Protein AF-A0A954RAI9-F1 (afdb_monomer_lite)

pLDDT: mean 88.22, std 7.03, range [67.31, 94.69]
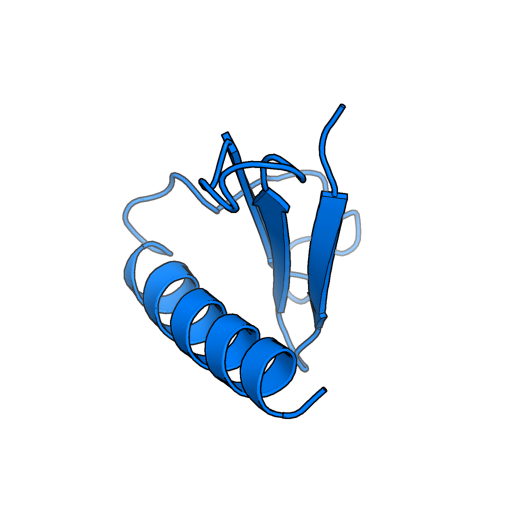
Sequence (67 aa):
QAIGYSLRTDRFRYTEWRDPKTQQRLARELYDHEQDDQETINLADTDEHAETCRQLAKQLKRELDRK

Foldseek 3Di:
DWDWQWDDDPFKIKIFTADPPPRHTPDIFIFGCVVCVPSPDGCCPPPVCVVVNVVVVVVSVVVVVVD

Radius of gyration: 11.86 Å; chains: 1; bounding box: 29×22×30 Å

Structure (mmCIF, N/CA/C/O backbone):
data_AF-A0A954RAI9-F1
#
_entry.id   AF-A0A954RAI9-F1
#
loop_
_atom_site.group_PDB
_atom_site.id
_atom_site.type_symbol
_atom_site.label_atom_id
_atom_site.label_alt_id
_atom_site.label_comp_id
_atom_site.label_asym_id
_atom_site.label_entity_id
_atom_site.label_seq_id
_atom_site.pdbx_PDB_ins_code
_atom_site.Cartn_x
_atom_site.Cartn_y
_atom_site.Cartn_z
_atom_site.occupancy
_atom_site.B_iso_or_equiv
_atom_site.auth_seq_id
_atom_site.auth_comp_id
_atom_site.auth_asym_id
_atom_site.auth_atom_id
_atom_site.pdbx_PDB_model_num
ATOM 1 N N . GLN A 1 1 ? 3.196 5.629 15.817 1.00 73.81 1 GLN A N 1
ATOM 2 C CA . GLN A 1 1 ? 2.969 4.171 15.700 1.00 73.81 1 GLN A CA 1
ATOM 3 C C . GLN A 1 1 ? 2.055 3.964 14.508 1.00 73.81 1 GLN A C 1
ATOM 5 O O . GLN A 1 1 ? 1.145 4.765 14.353 1.00 73.81 1 GLN A O 1
ATOM 10 N N . ALA A 1 2 ? 2.309 2.965 13.669 1.00 88.38 2 ALA A N 1
ATOM 11 C CA . ALA A 1 2 ? 1.477 2.647 12.511 1.00 88.38 2 ALA A CA 1
ATOM 12 C C . ALA A 1 2 ? 1.123 1.158 12.547 1.00 88.38 2 ALA A C 1
ATOM 14 O O . ALA A 1 2 ? 1.925 0.355 13.021 1.00 88.38 2 ALA A O 1
ATOM 15 N N . ILE A 1 3 ? -0.064 0.803 12.061 1.00 93.50 3 ILE A N 1
ATOM 16 C CA . ILE A 1 3 ? -0.469 -0.589 11.848 1.00 93.50 3 ILE A CA 1
ATOM 17 C C . ILE A 1 3 ? -0.319 -0.885 10.359 1.00 93.50 3 ILE A C 1
ATOM 19 O O . ILE A 1 3 ? -0.861 -0.159 9.524 1.00 93.50 3 ILE A O 1
ATOM 23 N N . GLY A 1 4 ? 0.444 -1.930 10.046 1.00 93.12 4 GLY A N 1
ATOM 24 C CA . GLY A 1 4 ? 0.620 -2.425 8.687 1.00 93.12 4 GLY A CA 1
ATOM 25 C C . GLY A 1 4 ? -0.459 -3.444 8.342 1.00 93.12 4 GLY A C 1
ATOM 26 O O . GLY A 1 4 ? -0.643 -4.427 9.059 1.00 93.12 4 GLY A O 1
ATOM 27 N N . TYR A 1 5 ? -1.154 -3.215 7.235 1.00 93.50 5 TYR A N 1
ATOM 28 C CA . TYR A 1 5 ? -2.113 -4.148 6.664 1.00 93.50 5 TYR A CA 1
ATOM 29 C C . TYR A 1 5 ? -1.588 -4.628 5.320 1.00 93.50 5 TYR A C 1
ATOM 31 O O . TYR A 1 5 ? -1.480 -3.838 4.385 1.00 93.50 5 TYR A O 1
ATOM 39 N N . SER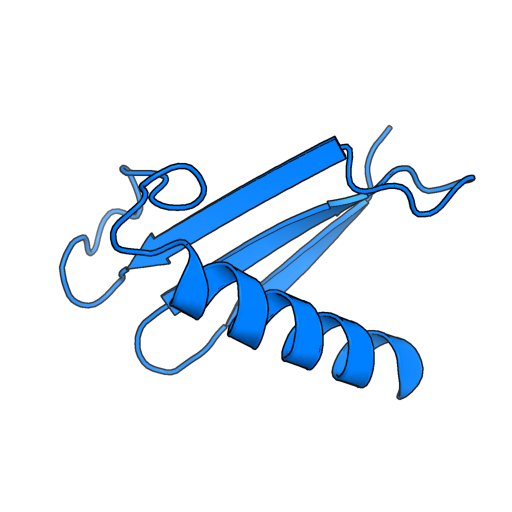 A 1 6 ? -1.264 -5.915 5.226 1.00 92.38 6 SER A N 1
ATOM 40 C CA . SER A 1 6 ? -0.766 -6.516 3.990 1.00 92.38 6 SER A CA 1
ATOM 41 C C . SER A 1 6 ? -1.838 -7.372 3.320 1.00 92.38 6 SER A C 1
ATOM 43 O O . SER A 1 6 ? -2.499 -8.182 3.967 1.00 92.38 6 SER A O 1
ATOM 45 N N . LEU A 1 7 ? -1.962 -7.215 2.007 1.00 92.75 7 LEU A N 1
ATOM 46 C CA . LEU A 1 7 ? -2.725 -8.055 1.100 1.00 92.75 7 LEU A CA 1
ATOM 47 C C . LEU A 1 7 ? -1.738 -8.756 0.166 1.00 92.75 7 LEU A C 1
ATOM 49 O O . LEU A 1 7 ? -0.946 -8.099 -0.511 1.00 92.75 7 LEU A O 1
ATOM 53 N N . ARG A 1 8 ? -1.793 -10.085 0.122 1.00 91.19 8 ARG A N 1
ATOM 54 C CA . ARG A 1 8 ? -1.012 -10.886 -0.819 1.00 91.19 8 ARG A CA 1
ATOM 55 C C . ARG A 1 8 ? -1.941 -11.436 -1.892 1.00 91.19 8 ARG A C 1
ATOM 57 O O . ARG A 1 8 ? -3.004 -11.961 -1.577 1.00 91.19 8 ARG A O 1
ATOM 64 N N . THR A 1 9 ? -1.526 -11.288 -3.138 1.00 88.06 9 THR A N 1
ATOM 65 C CA . THR A 1 9 ? -2.143 -11.902 -4.319 1.00 88.06 9 THR A CA 1
ATOM 66 C C . THR A 1 9 ? -1.147 -12.872 -4.949 1.00 88.06 9 THR A C 1
ATOM 68 O O . THR A 1 9 ? -0.019 -12.975 -4.466 1.00 88.06 9 THR A O 1
ATOM 71 N N . ASP A 1 10 ? -1.539 -13.569 -6.016 1.00 86.56 10 ASP A N 1
ATOM 72 C CA . ASP A 1 10 ? 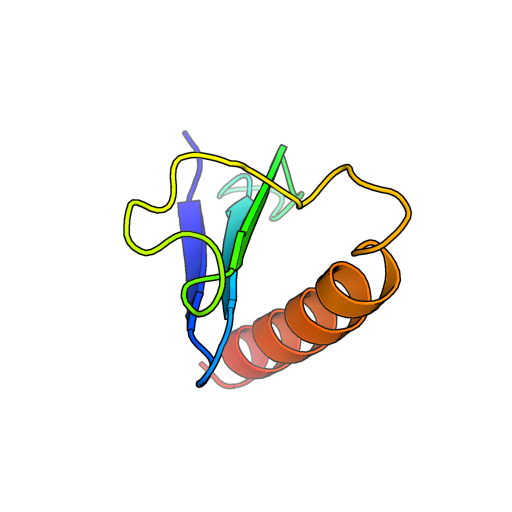-0.639 -14.467 -6.750 1.00 86.56 10 ASP A CA 1
ATOM 73 C C . ASP A 1 10 ? 0.628 -13.764 -7.263 1.00 86.56 10 ASP A C 1
ATOM 75 O O . ASP A 1 10 ? 1.700 -14.357 -7.233 1.00 86.56 10 ASP A O 1
ATOM 79 N N . ARG A 1 11 ? 0.523 -12.490 -7.671 1.00 88.12 11 ARG A N 1
ATOM 80 C CA . ARG A 1 11 ? 1.635 -11.724 -8.262 1.00 88.12 11 ARG A CA 1
ATOM 81 C C . ARG A 1 11 ? 2.184 -10.618 -7.363 1.00 88.12 11 ARG A C 1
ATOM 83 O O . ARG A 1 11 ? 3.389 -10.413 -7.292 1.00 88.12 11 ARG A O 1
ATOM 90 N N . PHE A 1 12 ? 1.310 -9.903 -6.658 1.00 90.69 12 PHE A N 1
ATOM 91 C CA . PHE A 1 12 ? 1.695 -8.711 -5.901 1.00 90.69 12 PHE A CA 1
ATOM 92 C C . PHE A 1 12 ? 1.519 -8.879 -4.396 1.00 90.69 12 PHE A C 1
ATOM 94 O O . PHE A 1 12 ? 0.526 -9.456 -3.930 1.00 90.69 12 PHE A O 1
ATOM 101 N N . ARG A 1 13 ? 2.410 -8.240 -3.637 1.00 93.31 13 ARG A N 1
ATOM 102 C CA . ARG A 1 13 ? 2.204 -7.929 -2.223 1.00 93.31 13 ARG A CA 1
ATOM 103 C C . ARG A 1 13 ? 1.983 -6.437 -2.046 1.00 93.31 13 ARG A C 1
ATOM 105 O O . ARG A 1 13 ? 2.842 -5.618 -2.354 1.00 93.31 13 ARG A O 1
ATOM 112 N N . TYR A 1 14 ? 0.822 -6.094 -1.505 1.00 94.56 14 TYR A N 1
ATOM 113 C CA . TYR A 1 14 ? 0.429 -4.724 -1.217 1.00 94.56 14 TYR A CA 1
ATOM 114 C C . TYR A 1 14 ? 0.360 -4.502 0.287 1.00 94.56 14 TYR A C 1
ATOM 116 O O . TYR A 1 14 ? -0.314 -5.256 0.982 1.00 94.56 14 TYR A O 1
ATOM 124 N N . THR A 1 15 ? 1.027 -3.473 0.802 1.00 94.44 15 THR A N 1
ATOM 125 C CA . THR A 1 15 ? 0.983 -3.122 2.227 1.00 94.44 15 THR A CA 1
ATOM 126 C C . THR A 1 15 ? 0.544 -1.675 2.399 1.00 94.44 15 THR A C 1
ATOM 128 O O . THR A 1 15 ? 1.108 -0.775 1.787 1.00 94.44 15 THR A O 1
ATOM 131 N N . GLU A 1 16 ? -0.452 -1.429 3.251 1.00 94.69 16 GLU A N 1
ATOM 132 C CA . GLU A 1 16 ? -0.819 -0.083 3.698 1.00 94.69 16 GLU A CA 1
ATOM 133 C C . GLU A 1 16 ? -0.479 0.101 5.170 1.00 94.69 16 GLU A C 1
ATOM 135 O O . GLU A 1 16 ? -0.952 -0.634 6.038 1.00 94.69 16 GLU A O 1
ATOM 140 N N . TRP A 1 17 ? 0.280 1.150 5.454 1.00 93.88 17 TRP A N 1
ATOM 141 C CA . TRP A 1 17 ? 0.542 1.604 6.809 1.00 93.88 17 TRP A CA 1
ATOM 142 C C . TRP A 1 17 ? -0.493 2.646 7.174 1.00 93.88 17 TRP A C 1
ATOM 144 O O . TRP A 1 17 ? -0.615 3.669 6.496 1.00 93.88 17 TRP A O 1
ATOM 154 N N . ARG A 1 18 ? -1.249 2.397 8.241 1.00 93.44 18 ARG A N 1
ATOM 155 C CA . ARG A 1 18 ? -2.299 3.303 8.703 1.00 93.44 18 ARG A CA 1
ATOM 156 C C . ARG A 1 18 ? -2.051 3.752 10.131 1.00 93.44 18 ARG A C 1
ATOM 158 O O . ARG A 1 18 ? -1.530 3.002 10.956 1.00 93.44 18 ARG A O 1
ATOM 165 N N . ASP A 1 19 ? -2.445 4.982 10.422 1.00 93.25 19 ASP A N 1
ATOM 166 C CA . ASP A 1 19 ? -2.462 5.487 11.785 1.00 93.25 19 ASP A CA 1
ATOM 167 C C . ASP A 1 19 ? -3.517 4.712 12.599 1.00 93.25 19 ASP A C 1
ATOM 169 O O . ASP A 1 19 ? -4.672 4.627 12.177 1.00 93.25 19 ASP A O 1
ATOM 173 N N . PRO A 1 20 ? -3.164 4.137 13.758 1.00 88.56 20 PRO A N 1
ATOM 174 C CA . PRO A 1 20 ? -4.077 3.305 14.536 1.00 88.56 20 PRO A CA 1
ATOM 175 C C . PRO A 1 20 ? -5.284 4.070 15.089 1.00 88.56 20 PRO A C 1
ATOM 177 O O . PRO A 1 20 ? -6.292 3.447 15.406 1.00 88.56 20 PRO A O 1
ATOM 180 N N . LYS A 1 21 ? -5.198 5.400 15.234 1.00 89.25 21 LYS A N 1
ATOM 181 C CA . LYS A 1 21 ? -6.256 6.216 15.847 1.00 89.25 21 LYS A CA 1
ATOM 182 C C . LYS A 1 21 ? -7.221 6.775 14.809 1.00 89.25 21 LYS A C 1
ATOM 184 O O . LYS A 1 21 ? -8.426 6.770 15.016 1.00 89.25 21 LYS A O 1
ATOM 189 N N . THR A 1 22 ? -6.682 7.277 13.706 1.00 89.31 22 THR A N 1
ATOM 190 C CA . THR A 1 22 ? -7.439 7.966 12.653 1.00 89.31 22 THR A CA 1
ATOM 191 C C . THR A 1 22 ? -7.711 7.080 11.443 1.00 89.31 22 THR A C 1
ATOM 193 O O . THR A 1 22 ? -8.452 7.483 10.553 1.00 89.31 22 THR A O 1
ATOM 196 N N . GLN A 1 23 ? -7.090 5.896 11.378 1.00 84.88 23 GLN A N 1
ATOM 197 C CA . GLN A 1 23 ? -7.107 4.982 10.230 1.00 84.88 23 GLN A CA 1
ATOM 198 C C . GLN A 1 23 ? -6.628 5.612 8.912 1.00 84.88 23 GLN A C 1
ATOM 200 O O . GLN A 1 23 ? -6.781 5.013 7.843 1.00 84.88 23 GLN A O 1
ATOM 205 N N . GLN A 1 24 ? -6.015 6.797 8.975 1.00 89.25 24 GLN A N 1
ATOM 206 C CA . GLN A 1 24 ? -5.454 7.467 7.814 1.00 89.25 24 GLN A CA 1
ATOM 207 C C . GLN A 1 24 ? -4.266 6.679 7.291 1.00 89.25 24 GLN A C 1
ATOM 209 O O . GLN A 1 24 ? -3.419 6.223 8.058 1.00 89.25 24 GLN A O 1
ATOM 214 N N . ARG A 1 25 ? -4.193 6.539 5.970 1.00 91.25 25 ARG A N 1
ATOM 215 C CA . ARG A 1 25 ? -3.047 5.923 5.315 1.00 91.25 25 ARG A CA 1
ATOM 216 C C . ARG A 1 25 ? -1.845 6.856 5.399 1.00 91.25 25 ARG A C 1
ATOM 218 O O . ARG A 1 25 ? -1.871 7.946 4.840 1.00 91.25 25 ARG A O 1
ATOM 225 N N . LEU A 1 26 ? -0.806 6.382 6.070 1.00 92.25 26 LEU A N 1
ATOM 226 C CA . LEU A 1 26 ? 0.477 7.053 6.235 1.00 92.25 26 LEU A CA 1
ATOM 227 C C . LEU A 1 26 ? 1.449 6.685 5.113 1.00 92.25 26 LEU A C 1
ATOM 229 O O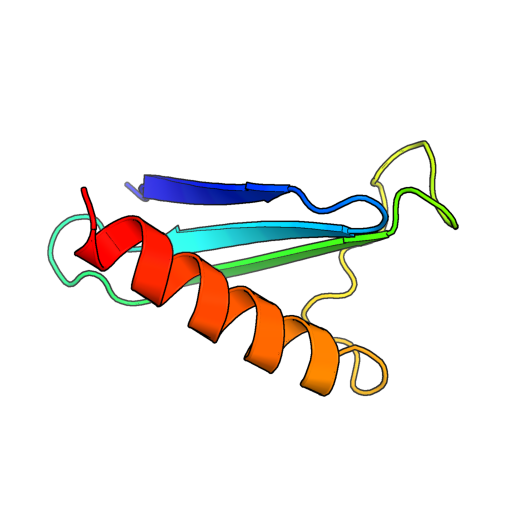 . LEU A 1 26 ? 2.187 7.540 4.642 1.00 92.25 26 LEU A O 1
ATOM 233 N N . ALA A 1 27 ? 1.434 5.426 4.672 1.00 92.06 27 ALA A N 1
ATOM 234 C CA . ALA A 1 27 ? 2.272 4.948 3.578 1.00 92.06 27 ALA A CA 1
ATOM 235 C C . ALA A 1 27 ? 1.621 3.763 2.858 1.00 92.06 27 ALA A C 1
ATOM 237 O O . ALA A 1 27 ? 0.696 3.125 3.372 1.00 92.06 27 ALA A O 1
ATOM 238 N N . ARG A 1 28 ? 2.116 3.480 1.654 1.00 94.06 28 ARG A N 1
ATOM 239 C CA . ARG A 1 28 ? 1.737 2.323 0.843 1.00 94.06 28 ARG A CA 1
ATOM 240 C C . ARG A 1 28 ? 2.972 1.723 0.189 1.00 94.06 28 ARG A C 1
ATOM 242 O O . ARG A 1 28 ? 3.887 2.449 -0.193 1.00 94.06 28 ARG A O 1
ATOM 249 N N . GLU A 1 29 ? 2.954 0.414 0.043 1.00 94.31 29 GLU A N 1
ATOM 250 C CA . GLU A 1 29 ? 4.000 -0.357 -0.607 1.00 94.31 29 GLU A CA 1
ATOM 251 C C . GLU A 1 29 ? 3.367 -1.369 -1.554 1.00 94.31 29 GLU A C 1
ATOM 253 O O . GLU A 1 29 ? 2.318 -1.941 -1.244 1.00 94.31 29 GLU A O 1
ATOM 258 N N . LEU A 1 30 ? 3.997 -1.571 -2.705 1.00 93.06 30 LEU A N 1
ATOM 259 C CA . LEU A 1 30 ? 3.598 -2.550 -3.702 1.00 93.06 30 LEU A CA 1
ATOM 260 C C . LEU A 1 30 ? 4.860 -3.229 -4.214 1.00 93.06 30 LEU A C 1
ATOM 262 O O . LEU A 1 30 ? 5.725 -2.557 -4.765 1.00 93.06 30 LEU A O 1
ATOM 266 N N . TYR A 1 31 ? 4.921 -4.542 -4.055 1.00 90.81 31 TYR A N 1
ATOM 267 C CA . TYR A 1 31 ? 6.007 -5.379 -4.544 1.00 90.81 31 TYR A CA 1
ATOM 268 C C . TYR A 1 31 ? 5.443 -6.369 -5.564 1.00 90.81 31 TYR A C 1
ATOM 270 O O . TYR A 1 31 ? 4.393 -6.972 -5.316 1.00 90.81 31 TYR A O 1
ATOM 278 N N . ASP A 1 32 ? 6.099 -6.495 -6.718 1.00 88.00 32 ASP A N 1
ATOM 279 C CA . ASP A 1 32 ? 5.784 -7.490 -7.750 1.00 88.00 32 ASP A CA 1
ATOM 280 C C . ASP A 1 32 ? 6.732 -8.681 -7.585 1.00 88.00 32 ASP A C 1
ATOM 282 O O . ASP A 1 32 ? 7.909 -8.586 -7.919 1.00 88.00 32 ASP A O 1
ATOM 286 N N . HIS A 1 33 ? 6.226 -9.796 -7.060 1.00 80.94 33 HIS A N 1
ATOM 287 C CA . HIS A 1 33 ? 7.036 -10.992 -6.830 1.00 80.94 33 HIS A CA 1
ATOM 288 C C . HIS A 1 33 ? 7.391 -11.732 -8.123 1.00 80.94 33 HIS A C 1
ATOM 290 O O . HIS A 1 33 ? 8.301 -12.549 -8.113 1.00 80.94 33 HIS A O 1
ATOM 296 N N . GLU A 1 34 ? 6.665 -11.496 -9.219 1.00 78.75 34 GLU A N 1
ATOM 297 C CA . GLU A 1 34 ? 6.938 -12.154 -10.502 1.00 78.75 34 GLU A CA 1
ATOM 298 C C . GLU A 1 34 ? 8.139 -11.512 -11.208 1.00 78.75 34 GLU A C 1
ATOM 300 O O . GLU A 1 34 ? 8.863 -12.180 -11.942 1.00 78.75 34 GLU A O 1
ATOM 305 N N . GLN A 1 35 ? 8.354 -10.213 -10.983 1.00 69.38 35 GLN A N 1
ATOM 306 C CA . GLN A 1 35 ? 9.456 -9.459 -11.582 1.00 69.38 35 GLN A CA 1
ATOM 307 C C . GLN A 1 35 ? 10.629 -9.225 -10.627 1.00 69.38 35 GLN A C 1
ATOM 309 O O . GLN A 1 35 ? 11.759 -9.075 -11.092 1.00 69.38 35 GLN A O 1
ATOM 314 N N . ASP A 1 36 ? 10.380 -9.193 -9.318 1.00 68.19 36 ASP A N 1
ATOM 315 C CA . ASP A 1 36 ? 11.391 -8.941 -8.298 1.00 68.19 36 ASP A CA 1
ATOM 316 C C . ASP A 1 36 ? 11.212 -9.908 -7.120 1.00 68.19 36 ASP A C 1
ATOM 318 O O . ASP A 1 36 ? 10.588 -9.592 -6.105 1.00 68.19 36 ASP A O 1
ATOM 322 N N . ASP A 1 37 ? 11.805 -11.101 -7.241 1.00 68.38 37 ASP A N 1
ATOM 323 C CA . ASP A 1 37 ? 11.804 -12.136 -6.193 1.00 68.38 37 ASP A CA 1
ATOM 324 C C . ASP A 1 37 ? 12.315 -11.620 -4.833 1.00 68.38 37 ASP A C 1
ATOM 326 O O . ASP A 1 37 ? 12.007 -12.193 -3.787 1.00 68.38 37 ASP A O 1
ATOM 330 N N . GLN A 1 38 ? 13.111 -10.545 -4.834 1.00 71.81 38 GLN A N 1
ATOM 331 C CA . GLN A 1 38 ? 13.709 -9.963 -3.632 1.00 71.81 38 GLN A CA 1
ATOM 332 C C . GLN A 1 38 ? 12.882 -8.826 -3.001 1.00 71.81 38 GLN A C 1
ATOM 334 O O . GLN A 1 38 ? 13.292 -8.323 -1.956 1.00 71.81 38 GLN A O 1
ATOM 339 N N . GLU A 1 39 ? 11.746 -8.424 -3.589 1.00 77.44 39 GLU A N 1
ATOM 340 C CA . GLU A 1 39 ? 10.856 -7.362 -3.075 1.00 77.44 39 GLU A CA 1
ATOM 341 C C . GLU A 1 39 ? 11.595 -6.070 -2.663 1.00 77.44 39 GLU A C 1
ATOM 343 O O . GLU A 1 39 ? 11.313 -5.440 -1.644 1.00 77.44 39 GLU A O 1
ATOM 348 N N . THR A 1 40 ? 12.592 -5.680 -3.445 1.00 76.50 40 THR A N 1
ATOM 349 C CA . THR A 1 40 ? 13.457 -4.526 -3.195 1.00 76.50 40 THR A CA 1
ATOM 350 C C . THR A 1 40 ? 12.877 -3.226 -3.737 1.00 76.50 40 THR A C 1
ATOM 352 O O . THR A 1 40 ? 13.210 -2.149 -3.236 1.00 76.50 40 THR A O 1
ATOM 355 N N . ILE A 1 41 ? 11.998 -3.306 -4.742 1.00 81.69 41 ILE A N 1
ATOM 356 C CA . ILE A 1 41 ? 11.460 -2.131 -5.431 1.00 81.69 41 ILE A CA 1
ATOM 357 C C . ILE A 1 41 ? 10.019 -1.878 -5.002 1.00 81.69 41 ILE A C 1
ATOM 359 O O . ILE A 1 41 ? 9.103 -2.618 -5.354 1.00 81.69 41 ILE A O 1
ATOM 363 N N . ASN A 1 42 ? 9.801 -0.774 -4.287 1.00 88.12 42 ASN A N 1
ATOM 364 C CA . ASN A 1 42 ? 8.453 -0.304 -3.999 1.00 88.12 42 ASN A CA 1
ATOM 365 C C . ASN A 1 42 ? 7.857 0.400 -5.229 1.00 88.12 42 ASN A C 1
ATOM 367 O O . ASN A 1 42 ? 8.217 1.529 -5.561 1.00 88.12 42 ASN A O 1
ATOM 371 N N . LEU A 1 43 ? 6.891 -0.257 -5.861 1.00 89.25 43 LEU A N 1
ATOM 372 C CA . LEU A 1 43 ? 6.191 0.211 -7.055 1.00 89.25 43 LEU A CA 1
ATOM 373 C C . LEU A 1 43 ? 4.963 1.078 -6.733 1.00 89.25 43 LEU A C 1
ATOM 375 O O . LEU A 1 43 ? 4.282 1.546 -7.646 1.00 89.25 43 LEU A O 1
ATOM 379 N N . ALA A 1 44 ? 4.652 1.321 -5.454 1.00 89.19 44 ALA A N 1
ATOM 380 C CA . ALA A 1 44 ? 3.381 1.930 -5.053 1.00 89.19 44 ALA A CA 1
ATOM 381 C C . ALA A 1 44 ? 3.194 3.390 -5.482 1.00 89.19 44 ALA A C 1
ATOM 383 O O . ALA A 1 44 ? 2.059 3.876 -5.473 1.00 89.19 44 ALA A O 1
ATOM 384 N N . ASP A 1 45 ? 4.283 4.083 -5.818 1.00 87.69 45 ASP A N 1
ATOM 385 C CA . ASP A 1 45 ? 4.262 5.472 -6.288 1.00 87.69 45 ASP A CA 1
ATOM 386 C C . ASP A 1 45 ? 4.595 5.622 -7.778 1.00 87.69 45 ASP A C 1
ATOM 388 O O . ASP A 1 45 ? 4.739 6.728 -8.286 1.00 87.69 45 ASP A O 1
ATOM 392 N N . THR A 1 46 ? 4.681 4.506 -8.501 1.00 88.06 46 THR A N 1
ATOM 393 C CA . THR A 1 46 ? 4.834 4.529 -9.958 1.00 88.06 46 THR A CA 1
ATOM 394 C C . THR A 1 46 ? 3.480 4.755 -10.633 1.00 88.06 46 THR A C 1
ATOM 396 O O . THR A 1 46 ? 2.453 4.225 -10.196 1.00 88.06 46 THR A O 1
ATOM 399 N N . ASP A 1 47 ? 3.471 5.530 -11.719 1.00 88.44 47 ASP A N 1
ATOM 400 C CA . ASP A 1 47 ? 2.244 5.803 -12.479 1.00 88.44 47 ASP A CA 1
ATOM 401 C C . ASP A 1 47 ? 1.692 4.518 -13.126 1.00 88.44 47 ASP A C 1
ATOM 403 O O . ASP A 1 47 ? 0.487 4.264 -13.103 1.00 88.44 47 ASP A O 1
ATOM 407 N N . GLU A 1 48 ? 2.594 3.642 -13.583 1.00 88.38 48 GLU A N 1
ATOM 408 C CA . GLU A 1 48 ? 2.279 2.349 -14.204 1.00 88.38 48 GLU A CA 1
ATOM 409 C C . GLU A 1 48 ? 1.461 1.434 -13.278 1.00 88.38 48 GLU A C 1
ATOM 411 O O . GLU A 1 48 ? 0.496 0.801 -13.709 1.00 88.38 48 GLU A O 1
ATOM 416 N N . HIS A 1 49 ? 1.765 1.428 -11.977 1.00 89.06 49 HIS A N 1
ATOM 417 C CA . HIS A 1 49 ? 1.061 0.600 -10.997 1.00 89.06 49 HIS A CA 1
ATOM 418 C C . HIS A 1 49 ? 0.012 1.362 -10.174 1.00 89.06 49 HIS A C 1
ATOM 420 O O . HIS A 1 49 ? -0.551 0.821 -9.211 1.00 89.06 49 HIS A O 1
ATOM 426 N N . ALA A 1 50 ? -0.321 2.601 -10.552 1.00 90.06 50 ALA A N 1
ATOM 427 C CA . ALA A 1 50 ? -1.309 3.410 -9.845 1.00 90.06 50 ALA A CA 1
ATOM 428 C C . ALA A 1 50 ? -2.721 2.801 -9.901 1.00 90.06 50 ALA A C 1
ATOM 430 O O . ALA A 1 50 ? -3.511 2.952 -8.960 1.00 90.06 50 ALA A O 1
ATOM 431 N N . GLU A 1 51 ? -3.078 2.122 -10.995 1.00 92.12 51 GLU A N 1
ATOM 432 C CA . GLU A 1 51 ? -4.344 1.387 -11.088 1.00 92.12 51 GLU A CA 1
ATOM 433 C C . GLU A 1 51 ? -4.335 0.131 -10.208 1.00 92.12 51 GLU A C 1
ATOM 435 O O . GLU A 1 51 ? -5.247 -0.040 -9.394 1.00 92.12 51 GLU A O 1
ATOM 440 N N . THR A 1 52 ? -3.277 -0.679 -10.281 1.00 91.62 52 THR A N 1
ATOM 441 C CA . THR A 1 52 ? -3.094 -1.874 -9.441 1.00 91.62 52 THR A CA 1
ATOM 442 C C . THR A 1 52 ? -3.183 -1.527 -7.956 1.00 91.62 52 THR A C 1
ATOM 444 O O . THR A 1 52 ? -3.977 -2.121 -7.225 1.00 91.62 52 THR A O 1
ATOM 447 N N . CYS A 1 53 ? -2.483 -0.479 -7.509 1.00 92.12 53 CYS A N 1
ATOM 448 C CA . CYS A 1 53 ? -2.588 0.024 -6.138 1.00 92.12 53 CYS A CA 1
ATOM 449 C C . CYS A 1 53 ? -4.023 0.405 -5.758 1.00 92.12 53 CYS A C 1
ATOM 451 O O . CYS A 1 53 ? -4.473 0.108 -4.653 1.00 92.12 53 CYS A O 1
ATOM 453 N N . ARG A 1 54 ? -4.766 1.071 -6.653 1.00 92.94 54 ARG A N 1
ATOM 454 C CA . ARG A 1 54 ? -6.165 1.451 -6.395 1.00 92.94 54 ARG A CA 1
ATOM 455 C C . ARG A 1 54 ? -7.072 0.229 -6.266 1.00 92.94 54 ARG A C 1
ATOM 457 O O . ARG A 1 54 ? -7.975 0.245 -5.427 1.00 92.94 54 ARG A O 1
ATOM 464 N N . GLN A 1 55 ? -6.861 -0.810 -7.071 1.00 94.06 55 GLN A N 1
ATOM 465 C CA . GLN A 1 55 ? -7.632 -2.050 -6.989 1.00 94.06 55 GLN A CA 1
ATOM 466 C C . GLN A 1 55 ? -7.323 -2.819 -5.698 1.00 94.06 55 GLN A C 1
ATOM 468 O O . GLN A 1 55 ? -8.248 -3.148 -4.950 1.00 94.06 55 GLN A O 1
ATOM 473 N N . LEU A 1 56 ? -6.040 -3.008 -5.379 1.00 93.81 56 LEU A N 1
ATOM 474 C CA . LEU A 1 56 ? -5.599 -3.714 -4.173 1.00 93.81 56 LEU A CA 1
ATOM 475 C C . LEU A 1 56 ? -6.004 -2.971 -2.894 1.00 93.81 56 LEU A C 1
ATOM 477 O O . LEU A 1 56 ? -6.472 -3.602 -1.951 1.00 93.81 56 LEU A O 1
ATOM 481 N N . ALA A 1 57 ? -5.959 -1.635 -2.877 1.00 92.88 57 ALA A N 1
ATOM 482 C CA . ALA A 1 57 ? -6.462 -0.843 -1.751 1.00 92.88 57 ALA A CA 1
ATOM 483 C C . ALA A 1 57 ? -7.971 -1.030 -1.524 1.00 92.88 57 ALA A C 1
ATOM 485 O O . ALA A 1 57 ? -8.429 -1.125 -0.382 1.00 92.88 57 ALA A O 1
ATOM 486 N N . LYS A 1 58 ? -8.769 -1.116 -2.600 1.00 93.94 58 LYS A N 1
ATOM 487 C CA . LYS A 1 58 ? -10.207 -1.419 -2.492 1.00 93.94 58 LYS A CA 1
ATOM 488 C C . LYS A 1 58 ? -10.437 -2.829 -1.955 1.00 93.94 58 LYS A C 1
ATOM 490 O O . LYS A 1 58 ? -11.323 -3.006 -1.123 1.00 93.94 58 LYS A O 1
ATOM 495 N N . GLN A 1 59 ? -9.669 -3.813 -2.421 1.00 93.94 59 GLN A N 1
ATOM 496 C CA . GLN A 1 59 ? -9.773 -5.193 -1.951 1.00 93.94 59 GLN A CA 1
ATOM 497 C C . GLN A 1 59 ? -9.376 -5.308 -0.479 1.00 93.94 59 GLN A C 1
ATOM 499 O O . GLN A 1 59 ? -10.151 -5.837 0.310 1.00 93.94 59 GLN A O 1
ATOM 504 N N . LEU A 1 60 ? -8.242 -4.720 -0.090 1.0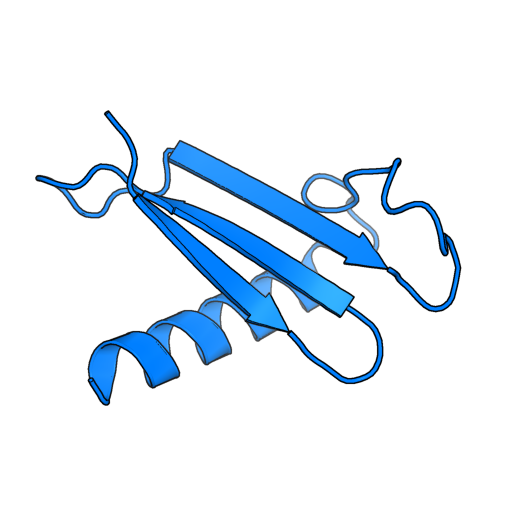0 92.50 60 LEU A N 1
ATOM 505 C CA . LEU A 1 60 ? -7.794 -4.682 1.296 1.00 92.50 60 LEU A CA 1
ATOM 506 C C . LEU A 1 60 ? -8.851 -4.037 2.193 1.00 92.50 60 LEU A C 1
ATOM 508 O O . LEU A 1 60 ? -9.206 -4.604 3.218 1.00 92.50 60 LEU A O 1
ATOM 512 N N . LYS A 1 61 ? -9.431 -2.900 1.786 1.00 90.94 61 LYS A N 1
ATOM 513 C CA . LYS A 1 61 ? -10.509 -2.259 2.550 1.00 90.94 61 LYS A CA 1
ATOM 514 C C . LYS A 1 61 ? -11.707 -3.192 2.765 1.00 90.94 61 LYS A C 1
ATOM 516 O O . LYS A 1 61 ? -12.259 -3.192 3.857 1.00 90.94 61 LYS A O 1
ATOM 521 N N . ARG A 1 62 ? -12.107 -3.976 1.758 1.00 92.81 62 ARG A N 1
ATOM 522 C CA . ARG A 1 62 ? -13.204 -4.952 1.901 1.00 92.81 62 ARG A CA 1
ATOM 523 C C . ARG A 1 62 ? -12.847 -6.081 2.863 1.00 92.81 62 ARG A C 1
ATOM 525 O O . ARG A 1 62 ? -13.695 -6.485 3.643 1.00 92.81 62 ARG A O 1
ATOM 532 N N . GLU A 1 63 ? -11.616 -6.581 2.816 1.00 90.56 63 GLU A N 1
ATOM 533 C CA . GLU A 1 63 ? -11.157 -7.627 3.738 1.00 90.56 63 GLU A CA 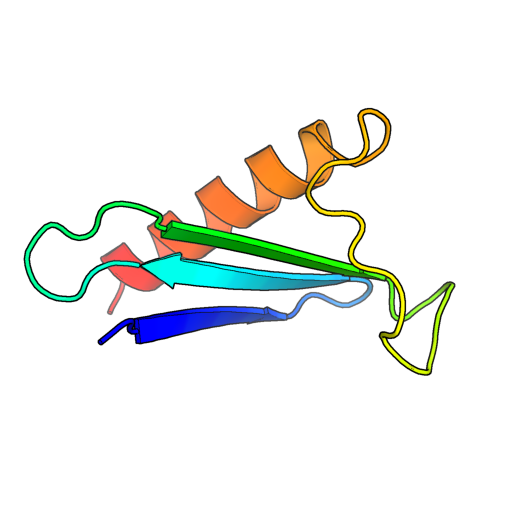1
ATOM 534 C C . GLU A 1 63 ? -11.063 -7.119 5.183 1.00 90.56 63 GLU A C 1
ATOM 536 O O . GLU A 1 63 ? -11.375 -7.858 6.112 1.00 90.56 63 GLU A O 1
ATOM 541 N N . LEU A 1 64 ? -10.697 -5.848 5.379 1.00 87.19 64 LEU A N 1
ATOM 542 C CA . LEU A 1 64 ? -10.718 -5.208 6.696 1.00 87.19 64 LEU A CA 1
ATOM 543 C C . LEU A 1 64 ? -12.138 -4.981 7.225 1.00 87.19 64 LEU A C 1
ATOM 545 O O . LEU A 1 64 ? -12.340 -5.091 8.421 1.00 87.19 64 LEU A O 1
ATOM 549 N N . ASP A 1 65 ? -13.102 -4.676 6.356 1.00 87.69 65 ASP A N 1
ATOM 550 C CA . ASP A 1 65 ? -14.514 -4.481 6.729 1.00 87.69 65 ASP A CA 1
ATOM 551 C C . ASP A 1 65 ? -15.222 -5.800 7.090 1.00 87.69 65 ASP A C 1
ATOM 553 O O . ASP A 1 65 ? -16.188 -5.818 7.846 1.00 87.69 65 ASP A O 1
ATOM 557 N N . ARG A 1 66 ? -14.726 -6.922 6.556 1.00 86.12 66 ARG A N 1
ATOM 558 C CA . ARG A 1 66 ? -15.226 -8.273 6.853 1.00 86.12 66 ARG A CA 1
ATOM 559 C C . ARG A 1 66 ? -14.737 -8.840 8.187 1.00 86.12 66 ARG A C 1
ATOM 561 O O . ARG A 1 66 ? -15.294 -9.845 8.628 1.00 86.12 66 ARG A O 1
ATOM 568 N N . LYS A 1 67 ? -13.669 -8.281 8.757 1.00 67.31 67 LYS A N 1
ATOM 569 C CA . LYS A 1 67 ? -13.061 -8.731 10.015 1.00 67.31 67 LYS A CA 1
ATOM 570 C C . LYS A 1 67 ? -13.601 -7.949 11.200 1.00 67.31 67 LYS A C 1
ATOM 572 O O . LYS A 1 67 ? -13.789 -8.604 12.247 1.00 67.31 67 LYS A O 1
#

Secondary structure (DSSP, 8-state):
--EEEEEE-SSEEEEEEE-TTT--EEEEEEEETTT-TT-----TT-STTHHHHHHHHHHHHHHHHT-